Protein AF-A0A1Y3EL61-F1 (afdb_monomer_lite)

Secondary structure (DSSP, 8-state):
-HHHHHHHHHHHHHHHHHHHHTT--HHHHHHHHHHHHHHHHHHHHHHHHHHHH-S-HHHHHHHHHHHHHHHHHHHHHHHHHHHHHHTTT-HHHHHHHHHHHHHHHHHHHHHHHHHHHHHHT-

pLDDT: mean 94.16, std 6.56, range [54.56, 98.31]

Sequence (122 aa):
QIDSHIHCLSSAIDDFLAAVENNQPPRSFIGLGKLVILAAHKLVYIGDNIAQCVHSRSVQLIVTEHADRLCDVLRACVASTKLAAQNYPAIPSIQAMISSVVAVSQSAQQLRLFVNSALASR

Foldseek 3Di:
DLVVLLVQLVVLLVLLVVCVVVVHALVRSVVSLVSNLVSLLVLLVVLQVLLVVAPDVVLSVQSNVLSVQLVVLNVQLVVLSVQVNVPPPPPVSSVSNNVSSVSNSVSSVSSVVSSVVRVVVD

Organism: NCBI:txid6335

Structure (mmCIF, N/CA/C/O backbone):
data_AF-A0A1Y3EL61-F1
#
_entry.id   AF-A0A1Y3EL61-F1
#
loop_
_atom_site.group_PDB
_atom_site.id
_atom_site.type_symbol
_atom_site.label_atom_id
_atom_site.label_alt_id
_atom_site.label_comp_id
_atom_site.label_asym_id
_atom_site.label_entity_id
_atom_site.label_seq_id
_atom_site.pdbx_PDB_ins_code
_atom_site.Cartn_x
_atom_site.Cartn_y
_atom_site.Cartn_z
_atom_site.occupancy
_atom_site.B_iso_or_equiv
_atom_site.auth_seq_id
_atom_site.auth_comp_id
_atom_site.auth_asym_id
_atom_site.auth_atom_id
_atom_site.pdbx_PDB_model_num
ATOM 1 N N . GLN A 1 1 ? 0.629 0.194 20.302 1.00 73.00 1 GLN A N 1
ATOM 2 C CA . GLN A 1 1 ? 0.842 -0.926 19.351 1.00 73.00 1 GLN A CA 1
ATOM 3 C C . GLN A 1 1 ? 0.586 -0.497 17.910 1.00 73.00 1 GLN A C 1
ATOM 5 O O . GLN A 1 1 ? 1.441 -0.747 17.074 1.00 73.00 1 GLN A O 1
ATOM 10 N N . ILE A 1 2 ? -0.528 0.174 17.590 1.00 88.38 2 ILE A N 1
ATOM 11 C CA . ILE A 1 2 ? -0.782 0.623 16.210 1.00 88.38 2 ILE A CA 1
ATOM 12 C C . ILE A 1 2 ? 0.274 1.618 15.693 1.00 88.38 2 ILE A C 1
ATOM 14 O O . ILE A 1 2 ? 0.715 1.491 14.557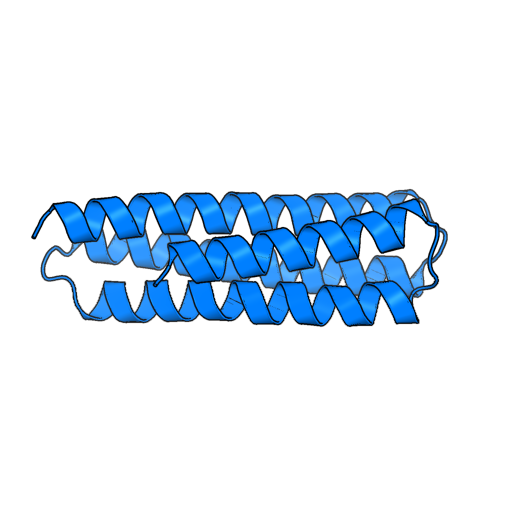 1.00 88.38 2 ILE A O 1
ATOM 18 N N . ASP A 1 3 ? 0.774 2.529 16.538 1.00 91.69 3 ASP A N 1
ATOM 19 C CA . ASP A 1 3 ? 1.778 3.528 16.135 1.00 91.69 3 ASP A CA 1
ATOM 20 C C . ASP A 1 3 ? 3.114 2.906 15.706 1.00 91.69 3 ASP A C 1
ATOM 22 O O . ASP A 1 3 ? 3.699 3.323 14.709 1.00 91.69 3 ASP A O 1
ATOM 26 N N . SER A 1 4 ? 3.580 1.864 16.403 1.00 94.00 4 SER A N 1
ATOM 27 C CA . SER A 1 4 ? 4.801 1.150 16.010 1.00 94.00 4 SER A CA 1
ATOM 28 C C . SER A 1 4 ? 4.621 0.413 14.683 1.00 94.00 4 SER A C 1
ATOM 30 O O . SER A 1 4 ? 5.536 0.388 13.868 1.00 94.00 4 SER A O 1
ATOM 32 N N . HIS A 1 5 ? 3.435 -0.148 14.424 1.00 94.88 5 HIS A N 1
ATOM 33 C CA . HIS A 1 5 ? 3.143 -0.795 13.142 1.00 94.88 5 HIS A CA 1
ATOM 34 C C . HIS A 1 5 ? 3.023 0.206 11.993 1.00 94.88 5 HIS A C 1
ATOM 36 O O . HIS A 1 5 ? 3.457 -0.095 10.884 1.00 94.88 5 HIS A O 1
ATOM 42 N N . ILE A 1 6 ? 2.509 1.405 12.268 1.00 96.56 6 ILE A N 1
ATOM 43 C CA . ILE A 1 6 ? 2.512 2.520 11.321 1.00 96.56 6 ILE A CA 1
ATOM 44 C C . ILE A 1 6 ? 3.945 2.924 10.973 1.00 96.56 6 ILE A C 1
ATOM 46 O O . ILE A 1 6 ? 4.258 3.047 9.795 1.00 96.56 6 ILE A O 1
ATOM 50 N N . HIS A 1 7 ? 4.832 3.046 11.963 1.00 96.38 7 HIS A N 1
ATOM 51 C CA . HIS A 1 7 ? 6.245 3.329 11.708 1.00 96.38 7 HIS A CA 1
ATOM 52 C C . HIS A 1 7 ? 6.910 2.232 10.858 1.00 96.38 7 HIS A C 1
ATOM 54 O O . HIS A 1 7 ? 7.636 2.533 9.914 1.00 96.38 7 HIS A O 1
ATOM 60 N N . CYS A 1 8 ? 6.645 0.952 11.152 1.00 96.50 8 CYS A N 1
ATOM 61 C CA . CYS A 1 8 ? 7.141 -0.155 10.329 1.00 96.50 8 CYS A CA 1
ATOM 62 C C . CYS A 1 8 ? 6.636 -0.080 8.881 1.00 96.50 8 CYS A C 1
ATOM 64 O O . CYS A 1 8 ? 7.401 -0.352 7.960 1.00 96.50 8 CYS A O 1
ATOM 66 N N . LEU A 1 9 ? 5.364 0.279 8.677 1.00 97.94 9 LEU A N 1
ATOM 67 C CA . LEU A 1 9 ? 4.804 0.459 7.340 1.00 97.94 9 LEU A CA 1
ATOM 68 C C . LEU A 1 9 ? 5.477 1.625 6.609 1.00 97.94 9 LEU A C 1
ATOM 70 O O . LEU A 1 9 ? 5.888 1.440 5.469 1.00 97.94 9 LEU A O 1
ATOM 74 N N . SER A 1 10 ? 5.618 2.785 7.256 1.00 97.62 10 SER A N 1
ATOM 75 C CA . SER A 1 10 ? 6.301 3.949 6.677 1.00 97.62 10 SER A CA 1
ATOM 76 C C . SER A 1 10 ? 7.717 3.596 6.228 1.00 97.62 10 SER A C 1
ATOM 78 O O . SER A 1 10 ? 8.041 3.801 5.068 1.00 97.62 10 SER A O 1
ATOM 80 N N . SER A 1 11 ? 8.501 2.943 7.090 1.00 97.94 11 SER A N 1
ATOM 81 C CA . SER A 1 11 ? 9.862 2.511 6.747 1.00 97.94 11 SER A CA 1
ATOM 82 C C . SER A 1 11 ? 9.894 1.572 5.535 1.00 97.94 11 SER A C 1
ATOM 84 O O . SER A 1 11 ? 10.724 1.745 4.651 1.00 97.94 11 SER A O 1
ATOM 86 N N . ALA A 1 12 ? 8.979 0.599 5.456 1.00 97.88 12 ALA A N 1
ATOM 87 C CA . ALA A 1 12 ? 8.917 -0.312 4.311 1.00 97.88 12 ALA A CA 1
ATOM 88 C C . ALA A 1 12 ? 8.520 0.404 3.007 1.00 97.88 12 ALA A C 1
ATOM 90 O O . ALA A 1 12 ? 8.950 0.004 1.924 1.00 97.88 12 ALA A O 1
ATOM 91 N N . ILE A 1 13 ? 7.682 1.441 3.103 1.00 98.19 13 ILE A N 1
ATOM 92 C CA . ILE A 1 13 ? 7.293 2.280 1.967 1.00 98.19 13 ILE A CA 1
ATOM 93 C C . ILE A 1 13 ? 8.471 3.137 1.509 1.00 98.19 13 ILE A C 1
ATOM 95 O O . ILE A 1 13 ? 8.715 3.203 0.308 1.00 98.19 13 ILE A O 1
ATOM 99 N N . ASP A 1 14 ? 9.213 3.738 2.434 1.00 98.19 14 ASP A N 1
ATOM 100 C CA . ASP A 1 14 ? 10.382 4.558 2.115 1.00 98.19 14 ASP A CA 1
ATOM 101 C C . ASP A 1 14 ? 11.449 3.724 1.388 1.00 98.19 14 ASP A C 1
ATOM 103 O O . ASP A 1 14 ? 11.916 4.118 0.319 1.00 98.19 14 ASP A O 1
ATOM 107 N N . ASP A 1 15 ? 11.744 2.517 1.885 1.00 98.12 15 ASP A N 1
ATOM 108 C CA . ASP A 1 15 ? 12.660 1.579 1.223 1.00 98.12 15 ASP A CA 1
ATOM 109 C C . ASP A 1 15 ? 12.172 1.213 -0.189 1.00 98.12 15 ASP A C 1
ATOM 111 O O . ASP A 1 15 ? 12.947 1.181 -1.151 1.00 98.12 15 ASP A O 1
ATOM 115 N N . PHE A 1 16 ? 10.871 0.939 -0.331 1.00 98.19 16 PHE A N 1
ATOM 116 C CA . PHE A 1 16 ? 10.256 0.623 -1.617 1.00 98.19 16 PHE A CA 1
ATOM 117 C C . PHE A 1 16 ? 10.384 1.782 -2.613 1.00 98.19 16 PHE A C 1
ATOM 119 O O . PHE A 1 16 ? 10.790 1.559 -3.755 1.00 98.19 16 PHE A O 1
ATOM 126 N N . LEU A 1 17 ? 10.047 3.004 -2.195 1.00 97.38 17 LEU A N 1
ATOM 127 C CA . LEU A 1 17 ? 10.117 4.191 -3.044 1.00 97.38 17 LEU A CA 1
ATOM 128 C C . LEU A 1 17 ? 11.562 4.479 -3.445 1.00 97.38 17 LEU A C 1
ATOM 130 O O . LEU A 1 17 ? 11.818 4.671 -4.630 1.00 97.38 17 LEU A O 1
ATOM 134 N N . ALA A 1 18 ? 12.508 4.371 -2.510 1.00 97.81 18 ALA A N 1
ATOM 135 C CA . ALA A 1 18 ? 13.928 4.513 -2.800 1.00 97.81 18 ALA A CA 1
ATOM 136 C C . ALA A 1 18 ? 14.401 3.496 -3.852 1.00 97.81 18 ALA A C 1
ATOM 138 O O . ALA A 1 18 ? 15.160 3.842 -4.758 1.00 97.81 18 ALA A O 1
ATOM 139 N N . ALA A 1 19 ? 13.946 2.240 -3.796 1.00 96.88 19 ALA A N 1
ATOM 140 C CA . ALA A 1 19 ? 14.281 1.261 -4.830 1.00 96.88 19 ALA A CA 1
ATOM 141 C C . ALA A 1 19 ? 13.714 1.649 -6.206 1.00 96.88 19 ALA A C 1
ATOM 143 O O . ALA A 1 19 ? 14.396 1.491 -7.219 1.00 96.88 19 ALA A O 1
ATOM 144 N N . VAL A 1 20 ? 12.489 2.172 -6.259 1.00 96.06 20 VAL A N 1
ATOM 145 C CA . VAL A 1 20 ? 11.875 2.622 -7.515 1.00 96.06 20 VAL A CA 1
ATOM 146 C C . VAL A 1 20 ? 12.588 3.859 -8.075 1.00 96.06 20 VAL A C 1
ATOM 148 O O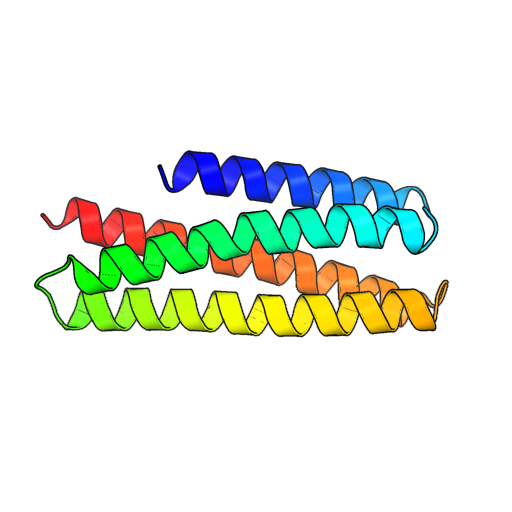 . VAL A 1 20 ? 12.893 3.880 -9.264 1.00 96.06 20 VAL A O 1
ATOM 151 N N . GLU A 1 21 ? 12.920 4.841 -7.234 1.00 95.88 21 GLU A N 1
ATOM 152 C CA . GLU A 1 21 ? 13.670 6.052 -7.605 1.00 95.88 21 GLU A CA 1
ATOM 153 C C . GLU A 1 21 ? 15.077 5.736 -8.127 1.00 95.88 21 GLU A C 1
ATOM 155 O O . GLU A 1 21 ? 15.560 6.371 -9.062 1.00 95.88 21 GLU A O 1
ATOM 160 N N . ASN A 1 22 ? 15.718 4.703 -7.575 1.00 96.50 22 ASN A N 1
ATOM 161 C CA . ASN A 1 22 ? 17.014 4.204 -8.038 1.00 96.50 22 ASN A CA 1
ATOM 162 C C . ASN A 1 22 ? 16.906 3.256 -9.249 1.00 96.50 22 ASN A C 1
ATOM 164 O O . ASN A 1 22 ? 17.847 2.506 -9.523 1.00 96.50 22 ASN A O 1
ATOM 168 N N . ASN A 1 23 ? 15.768 3.250 -9.956 1.00 94.94 23 ASN A N 1
ATOM 169 C CA . ASN A 1 23 ? 15.492 2.427 -11.138 1.00 94.94 23 ASN A CA 1
ATOM 170 C C . ASN A 1 23 ? 15.818 0.938 -10.932 1.00 94.94 23 ASN A C 1
ATOM 172 O O . ASN A 1 23 ? 16.324 0.257 -11.833 1.00 94.94 23 ASN A O 1
ATOM 176 N N . GLN A 1 24 ? 15.567 0.423 -9.724 1.00 96.94 24 GLN A N 1
ATOM 177 C CA . GLN A 1 24 ? 15.820 -0.978 -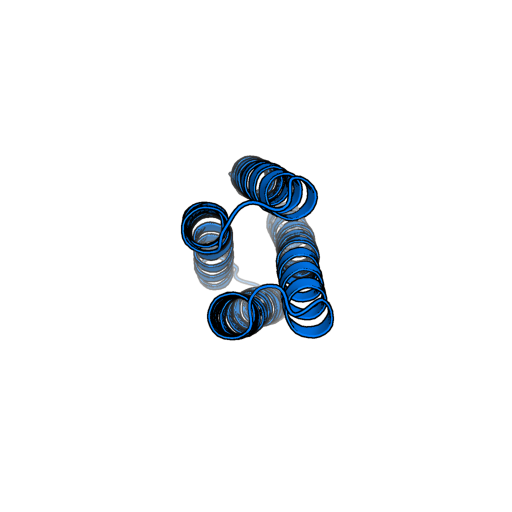9.423 1.00 96.94 24 GLN A CA 1
ATOM 178 C C . GLN A 1 24 ? 14.885 -1.882 -10.244 1.00 96.94 24 GLN A C 1
ATOM 180 O O . GLN A 1 24 ? 13.717 -1.549 -10.462 1.00 96.94 24 GLN A O 1
ATOM 185 N N . PRO A 1 25 ? 15.359 -3.063 -10.682 1.00 95.50 25 PRO A N 1
ATOM 186 C CA . PRO A 1 25 ? 14.561 -3.964 -11.503 1.00 95.50 25 PRO A CA 1
ATOM 187 C C . PRO A 1 25 ? 13.371 -4.550 -10.720 1.00 95.50 25 PRO A C 1
ATOM 189 O O . PRO A 1 25 ? 13.422 -4.620 -9.486 1.00 95.50 25 PRO A O 1
ATOM 192 N N . PRO A 1 26 ? 12.351 -5.104 -11.413 1.00 96.50 26 PRO A N 1
ATOM 193 C CA . PRO A 1 26 ? 11.144 -5.648 -10.789 1.00 96.50 26 PRO A CA 1
ATOM 194 C C . PRO A 1 26 ? 11.365 -6.577 -9.608 1.00 96.50 26 PRO A C 1
ATOM 196 O O . PRO A 1 26 ? 10.679 -6.472 -8.598 1.00 96.50 26 PRO A O 1
ATOM 199 N N . ARG A 1 27 ? 12.370 -7.450 -9.681 1.00 96.19 27 ARG A N 1
ATOM 200 C CA . ARG A 1 27 ? 12.695 -8.367 -8.583 1.00 96.19 27 ARG A CA 1
ATOM 201 C C . ARG A 1 27 ? 12.946 -7.641 -7.253 1.00 96.19 27 ARG A C 1
ATOM 203 O O . ARG A 1 27 ? 12.555 -8.165 -6.213 1.00 96.19 27 ARG A O 1
ATOM 210 N N . SER A 1 28 ? 13.582 -6.470 -7.295 1.00 95.56 28 SER A N 1
ATOM 211 C CA . SER A 1 28 ? 13.939 -5.686 -6.111 1.00 95.56 28 SER A CA 1
ATOM 212 C C . SER A 1 28 ? 12.702 -5.034 -5.490 1.00 95.56 28 SER A C 1
ATOM 214 O O . SER A 1 28 ? 12.329 -5.365 -4.362 1.00 95.56 28 SER A O 1
ATOM 216 N N . PHE A 1 29 ? 11.978 -4.209 -6.258 1.00 94.25 29 PHE A N 1
ATOM 217 C CA . PHE A 1 29 ? 10.796 -3.522 -5.732 1.00 94.25 29 PHE A CA 1
ATOM 218 C C . PHE A 1 29 ? 9.634 -4.480 -5.420 1.00 94.25 29 PHE A C 1
ATOM 220 O O . PHE A 1 29 ? 8.855 -4.201 -4.518 1.00 94.25 29 PHE A O 1
ATOM 227 N N . ILE A 1 30 ? 9.521 -5.648 -6.073 1.00 97.06 30 ILE A N 1
ATOM 228 C CA . ILE A 1 30 ? 8.548 -6.689 -5.681 1.00 97.06 30 ILE A CA 1
ATOM 229 C C . ILE A 1 30 ? 8.866 -7.234 -4.284 1.00 97.06 30 ILE A C 1
ATOM 231 O O . ILE A 1 30 ? 7.950 -7.507 -3.509 1.00 97.06 30 ILE A O 1
ATOM 235 N N . GLY A 1 31 ? 10.150 -7.426 -3.963 1.00 96.62 31 GLY A N 1
ATOM 236 C CA . GLY A 1 31 ? 10.579 -7.882 -2.642 1.00 96.62 31 GLY A CA 1
ATOM 237 C C . GLY A 1 31 ? 10.144 -6.910 -1.549 1.00 96.62 31 GLY A C 1
ATOM 238 O O . GLY A 1 31 ? 9.482 -7.316 -0.596 1.00 96.62 31 GLY A O 1
ATOM 239 N N . LEU A 1 32 ? 10.432 -5.624 -1.745 1.00 96.62 32 LEU A N 1
ATOM 240 C CA . LEU A 1 32 ? 10.040 -4.554 -0.825 1.00 96.62 32 LEU A CA 1
ATOM 241 C C . LEU A 1 32 ? 8.519 -4.354 -0.787 1.00 96.62 32 LEU A C 1
ATOM 243 O O . LEU A 1 32 ? 7.939 -4.223 0.286 1.00 96.62 32 LEU A O 1
ATOM 247 N N . GLY A 1 33 ? 7.843 -4.457 -1.933 1.00 96.31 33 GLY A N 1
ATOM 248 C CA . GLY A 1 33 ? 6.386 -4.381 -2.020 1.00 96.31 33 GLY A CA 1
ATOM 249 C C . GLY A 1 33 ? 5.699 -5.443 -1.159 1.00 96.31 33 GLY A C 1
ATOM 250 O O . GLY A 1 33 ? 4.741 -5.141 -0.457 1.00 96.31 33 GLY A O 1
ATOM 251 N N . LYS A 1 34 ? 6.228 -6.673 -1.100 1.00 96.19 34 LYS A N 1
ATOM 252 C CA . LYS A 1 34 ? 5.710 -7.710 -0.187 1.00 96.19 34 LYS A CA 1
ATOM 253 C C . LYS A 1 34 ? 5.822 -7.310 1.286 1.00 96.19 34 LYS A C 1
ATOM 255 O O . LYS A 1 34 ? 4.931 -7.648 2.062 1.00 96.19 34 LYS A O 1
ATOM 260 N N . LEU A 1 35 ? 6.885 -6.600 1.671 1.00 96.88 35 LEU A N 1
ATOM 261 C CA . LEU A 1 35 ? 7.054 -6.098 3.037 1.00 96.88 35 LEU A CA 1
ATOM 262 C C . LEU A 1 35 ? 6.036 -4.999 3.356 1.00 96.88 35 LEU A C 1
ATOM 264 O O . LEU A 1 35 ? 5.440 -5.040 4.430 1.00 96.88 35 LEU A O 1
ATOM 268 N N . VAL A 1 36 ? 5.772 -4.089 2.412 1.00 97.69 36 VAL A N 1
ATOM 269 C CA . VAL A 1 36 ? 4.701 -3.082 2.527 1.00 97.69 36 VAL A CA 1
ATOM 270 C C . VAL A 1 36 ? 3.350 -3.762 2.752 1.00 97.69 36 VAL A C 1
ATOM 272 O O . VAL A 1 36 ? 2.649 -3.442 3.713 1.00 97.69 36 VAL A O 1
ATOM 275 N N . ILE A 1 37 ? 3.011 -4.756 1.921 1.00 97.19 37 ILE A N 1
ATOM 276 C CA . ILE A 1 37 ? 1.758 -5.511 2.045 1.00 97.19 37 ILE A CA 1
ATOM 277 C C . ILE A 1 37 ? 1.666 -6.206 3.411 1.00 97.19 37 ILE A C 1
ATOM 279 O O . ILE A 1 37 ? 0.646 -6.098 4.090 1.00 97.19 37 ILE A O 1
ATOM 283 N N . LEU A 1 38 ? 2.736 -6.872 3.853 1.00 96.62 38 LEU A N 1
ATOM 284 C CA . LEU A 1 38 ? 2.779 -7.547 5.151 1.00 96.62 38 LEU A CA 1
ATOM 285 C C . LEU A 1 38 ? 2.604 -6.569 6.323 1.00 96.62 38 LEU A C 1
ATOM 287 O O . LEU A 1 38 ? 1.856 -6.859 7.258 1.00 96.62 38 LEU A O 1
ATOM 291 N N . ALA A 1 39 ? 3.286 -5.423 6.291 1.00 97.19 39 ALA A N 1
ATOM 292 C CA . ALA A 1 39 ? 3.195 -4.411 7.338 1.00 97.19 39 ALA A CA 1
ATOM 293 C C . ALA A 1 39 ? 1.783 -3.812 7.422 1.00 97.19 39 ALA A C 1
ATOM 295 O O . ALA A 1 39 ? 1.232 -3.689 8.515 1.00 97.19 39 ALA A O 1
ATOM 296 N N . ALA A 1 40 ? 1.164 -3.514 6.279 1.00 96.88 40 ALA A N 1
ATOM 297 C CA . ALA A 1 40 ? -0.188 -2.973 6.225 1.00 96.88 40 ALA A CA 1
ATOM 298 C C . ALA A 1 40 ? -1.260 -3.996 6.635 1.00 96.88 40 ALA A C 1
ATOM 300 O O . ALA A 1 40 ? -2.194 -3.640 7.351 1.00 96.88 40 ALA A O 1
ATOM 301 N N . HIS A 1 41 ? -1.110 -5.277 6.283 1.00 94.81 41 HIS A N 1
ATOM 302 C CA . HIS A 1 41 ? -2.032 -6.326 6.741 1.00 94.81 41 HIS A CA 1
ATOM 303 C C . HIS A 1 41 ? -2.078 -6.456 8.267 1.00 94.81 41 HIS A C 1
ATOM 305 O O . HIS A 1 41 ? -3.135 -6.751 8.824 1.00 94.81 41 HIS A O 1
ATOM 311 N N . LYS A 1 42 ? -0.964 -6.198 8.969 1.00 94.81 42 LYS A N 1
ATOM 312 C CA . LYS A 1 42 ? -0.969 -6.162 10.441 1.00 94.81 42 LYS A CA 1
ATOM 313 C C . LYS A 1 42 ? -1.867 -5.050 10.983 1.00 94.81 42 LYS A C 1
ATOM 315 O O . LYS A 1 42 ? -2.489 -5.239 12.021 1.00 94.81 42 LYS A O 1
ATOM 320 N N . LEU A 1 43 ? -1.957 -3.914 10.291 1.00 95.69 43 LEU A N 1
ATOM 321 C CA . LEU A 1 43 ? -2.846 -2.818 10.680 1.00 95.69 43 LEU A CA 1
ATOM 322 C C . LEU A 1 43 ? -4.316 -3.179 10.463 1.00 95.69 43 LEU A C 1
ATOM 324 O O . LEU A 1 43 ? -5.114 -2.912 11.356 1.00 95.69 43 LEU A O 1
ATOM 328 N N . VAL A 1 44 ? -4.652 -3.838 9.345 1.00 95.56 44 VAL A N 1
ATOM 329 C CA . VAL A 1 44 ? -6.005 -4.382 9.102 1.00 95.56 44 VAL A CA 1
ATOM 330 C C . VAL A 1 44 ? -6.409 -5.301 10.255 1.00 95.56 44 VAL A C 1
ATOM 332 O O . VAL A 1 44 ? -7.413 -5.056 10.914 1.00 95.56 44 VAL A O 1
ATOM 335 N N . TYR A 1 45 ? -5.551 -6.268 10.596 1.00 94.31 45 TYR A N 1
ATOM 336 C CA . TYR A 1 45 ? -5.793 -7.194 11.703 1.00 94.31 45 TYR A CA 1
ATOM 337 C C . TYR A 1 45 ? -6.008 -6.482 13.049 1.00 94.31 45 TYR A C 1
ATOM 339 O O . TYR A 1 45 ? -6.862 -6.878 13.840 1.00 94.31 45 TYR A O 1
ATOM 347 N N . ILE A 1 46 ? -5.245 -5.422 13.337 1.00 92.56 46 ILE A N 1
ATOM 348 C CA . ILE A 1 46 ? -5.443 -4.618 14.552 1.00 92.56 46 ILE A CA 1
ATOM 349 C C . ILE A 1 46 ? -6.801 -3.909 14.521 1.00 92.56 46 ILE A C 1
ATOM 351 O O . ILE A 1 46 ? -7.497 -3.915 15.534 1.00 92.56 46 ILE A O 1
ATOM 355 N N . GLY A 1 47 ? -7.185 -3.332 13.378 1.00 92.25 47 GLY A N 1
ATOM 356 C CA . GLY A 1 47 ? -8.499 -2.720 13.176 1.00 92.25 47 GLY A CA 1
ATOM 357 C C . GLY A 1 47 ? -9.633 -3.702 13.466 1.00 92.25 47 GLY A C 1
ATOM 358 O O . GLY A 1 47 ? -10.486 -3.416 14.306 1.00 92.25 47 GLY A O 1
ATOM 359 N N . ASP A 1 48 ? -9.578 -4.894 12.874 1.00 92.88 48 ASP A N 1
ATOM 360 C CA . ASP A 1 48 ? -10.591 -5.941 13.053 1.00 92.88 48 ASP A CA 1
ATOM 361 C C . ASP A 1 48 ? -10.715 -6.388 14.516 1.00 92.88 48 ASP A C 1
ATOM 363 O O . ASP A 1 48 ? -11.819 -6.485 15.057 1.00 92.88 48 ASP A O 1
ATOM 367 N N . ASN A 1 49 ? -9.586 -6.597 15.204 1.00 92.19 49 ASN A N 1
ATOM 368 C CA . ASN A 1 49 ? -9.599 -6.949 16.628 1.00 92.19 49 ASN A CA 1
ATOM 369 C C . ASN A 1 49 ? -10.222 -5.844 17.485 1.00 92.19 49 ASN A C 1
ATOM 371 O O . ASN A 1 49 ? -10.970 -6.127 18.421 1.00 92.19 49 ASN A O 1
ATOM 375 N N . ILE A 1 50 ? -9.941 -4.577 17.178 1.00 88.50 50 ILE A N 1
ATOM 376 C CA . ILE A 1 50 ? -10.517 -3.452 17.919 1.00 88.50 50 ILE A CA 1
ATOM 377 C C . ILE A 1 50 ? -12.017 -3.356 17.655 1.00 88.50 50 ILE A C 1
ATOM 379 O O . ILE A 1 50 ? -12.773 -3.178 18.610 1.00 88.50 50 ILE A O 1
ATOM 383 N N . ALA A 1 51 ? -12.459 -3.544 16.410 1.00 89.50 51 ALA A N 1
ATOM 384 C CA . ALA A 1 51 ? -13.873 -3.576 16.053 1.00 89.50 51 ALA A CA 1
ATOM 385 C C . ALA A 1 51 ? -14.643 -4.665 16.825 1.00 89.50 51 ALA A C 1
ATOM 387 O O . ALA A 1 51 ? -15.793 -4.453 17.207 1.00 89.50 51 ALA A O 1
ATOM 388 N N . GLN A 1 52 ? -14.014 -5.804 17.124 1.00 89.88 52 GLN A N 1
ATOM 389 C CA . GLN A 1 52 ? -14.601 -6.855 17.968 1.00 89.88 52 GLN A CA 1
ATOM 390 C C . GLN A 1 52 ? -14.604 -6.516 19.471 1.00 89.88 52 GLN A C 1
ATOM 392 O O . GLN A 1 52 ? -15.410 -7.064 20.219 1.00 89.88 52 GLN A O 1
ATOM 397 N N . CYS A 1 53 ? -13.733 -5.609 19.923 1.00 88.31 53 CYS A N 1
ATOM 398 C CA . CYS A 1 53 ? -13.537 -5.272 21.339 1.00 88.31 53 CYS A CA 1
ATOM 399 C C . CYS A 1 53 ? -14.275 -4.005 21.813 1.00 88.31 53 CYS A C 1
ATOM 401 O O . CYS A 1 53 ? -14.165 -3.648 22.992 1.00 88.31 53 CYS A O 1
ATOM 403 N N . VAL A 1 54 ? -14.939 -3.262 20.923 1.00 87.62 54 VAL A N 1
ATOM 404 C CA . VAL A 1 54 ? -15.652 -2.017 21.259 1.00 87.62 54 VAL A CA 1
ATOM 405 C C . VAL A 1 54 ? -17.151 -2.262 21.454 1.00 87.62 54 VAL A C 1
ATOM 407 O O . VAL A 1 54 ? -17.778 -2.988 20.692 1.00 87.62 54 VAL A O 1
ATOM 410 N N . HIS A 1 55 ? -17.744 -1.616 22.463 1.00 85.50 55 HIS A N 1
ATOM 411 C CA . HIS A 1 55 ? -19.180 -1.736 22.765 1.00 85.50 55 HIS A CA 1
ATOM 412 C C . HIS A 1 55 ? -20.054 -0.806 21.912 1.00 85.50 55 HIS A C 1
ATOM 414 O O . HIS A 1 55 ? -21.233 -1.075 21.691 1.00 85.50 55 HIS A O 1
ATOM 420 N N . SER A 1 56 ? -19.488 0.307 21.434 1.00 89.69 56 SER A N 1
ATOM 421 C CA . SER A 1 56 ? -20.215 1.270 20.611 1.00 89.69 56 SER A CA 1
ATOM 422 C C . SER A 1 56 ? -20.327 0.774 19.170 1.00 89.69 56 SER A C 1
ATOM 424 O O . SER A 1 56 ? -19.325 0.647 18.464 1.00 89.69 56 SER A O 1
ATOM 426 N N . ARG A 1 57 ? -21.563 0.539 18.712 1.00 89.31 57 ARG A N 1
ATOM 427 C CA . ARG A 1 57 ? -21.837 0.060 17.349 1.00 89.31 57 ARG A CA 1
ATOM 428 C C . ARG A 1 57 ? -21.380 1.046 16.274 1.00 89.31 57 ARG A C 1
ATOM 430 O O . ARG A 1 57 ? -20.923 0.612 15.222 1.00 89.31 57 ARG A O 1
ATOM 437 N N . SER A 1 58 ? -21.475 2.352 16.526 1.00 89.56 58 SER A N 1
ATOM 438 C CA . SER A 1 58 ? -20.994 3.367 15.581 1.00 89.56 58 SER A CA 1
ATOM 439 C C . SER A 1 58 ? -19.475 3.302 15.421 1.00 89.56 58 SER A C 1
ATOM 441 O O . SER A 1 58 ? -18.980 3.284 14.299 1.00 89.5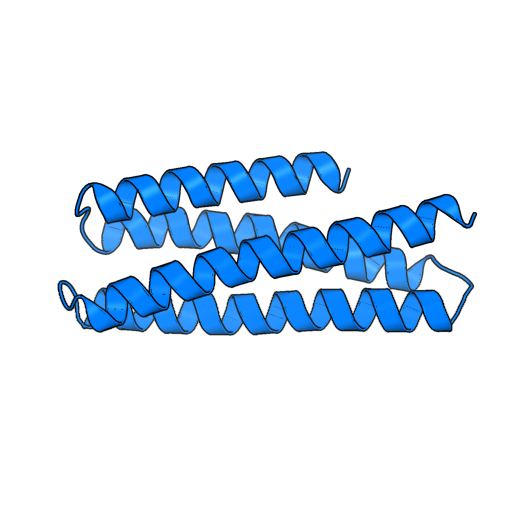6 58 SER A O 1
ATOM 443 N N . VAL A 1 59 ? -18.740 3.172 16.529 1.00 89.50 59 VAL A N 1
ATOM 444 C CA . VAL A 1 59 ? -17.277 3.017 16.515 1.00 89.50 59 VAL A CA 1
ATOM 445 C C . VAL A 1 59 ? -16.872 1.721 15.813 1.00 89.50 59 VAL A C 1
ATOM 447 O O . VAL A 1 59 ? -15.970 1.735 14.982 1.00 89.50 59 VAL A O 1
ATOM 450 N N . GLN A 1 60 ? -17.567 0.615 16.094 1.00 92.50 60 GLN A N 1
ATOM 451 C CA . GLN A 1 60 ? -17.330 -0.665 15.427 1.00 92.50 60 GLN A CA 1
ATOM 452 C C . GLN A 1 60 ? -17.462 -0.557 13.902 1.00 92.50 60 GLN A C 1
ATOM 454 O O . GLN A 1 60 ? -16.583 -1.031 13.184 1.00 92.50 60 GLN A O 1
ATOM 459 N N . LEU A 1 61 ? -18.538 0.067 13.410 1.00 92.31 61 LEU A N 1
ATOM 460 C CA . LEU A 1 61 ? -18.777 0.235 11.973 1.00 92.31 61 LEU A CA 1
ATOM 461 C C . LEU A 1 61 ? -17.681 1.075 11.313 1.00 92.31 61 LEU A C 1
ATOM 463 O O . LEU A 1 61 ? -17.146 0.659 10.292 1.00 92.31 61 LEU A O 1
ATOM 467 N N . ILE A 1 62 ? -17.300 2.196 11.931 1.00 92.38 62 ILE A N 1
ATOM 468 C CA . ILE A 1 62 ? -16.253 3.084 11.408 1.00 92.38 62 ILE A CA 1
ATOM 469 C C . ILE A 1 62 ? -14.909 2.349 11.322 1.00 92.38 62 ILE A C 1
ATOM 471 O O . ILE A 1 62 ? -14.249 2.377 10.287 1.00 92.38 62 ILE A O 1
ATOM 475 N N . VAL A 1 63 ? -14.494 1.654 12.387 1.00 92.81 63 VAL A N 1
ATOM 476 C CA . VAL A 1 63 ? -13.215 0.921 12.383 1.00 92.81 63 VAL A CA 1
ATOM 477 C C . VAL A 1 63 ? -13.220 -0.195 11.332 1.00 92.81 63 VAL A C 1
ATOM 479 O O . VAL A 1 63 ? -12.224 -0.354 10.629 1.00 92.81 63 VAL A O 1
ATOM 482 N N . THR A 1 64 ? -14.341 -0.912 11.185 1.00 94.19 64 THR A N 1
ATOM 483 C CA . THR A 1 64 ? -14.506 -1.961 10.162 1.00 94.19 64 THR A CA 1
ATOM 484 C C . THR A 1 64 ? -14.383 -1.376 8.754 1.00 94.19 64 THR A C 1
ATOM 486 O O . THR A 1 64 ? -13.587 -1.862 7.960 1.00 94.19 64 THR A O 1
ATOM 489 N N . GLU A 1 65 ? -15.082 -0.274 8.466 1.00 95.44 65 GLU A N 1
ATOM 490 C CA . GLU A 1 65 ? -15.026 0.397 7.161 1.00 95.44 65 GLU A CA 1
ATOM 491 C C . GLU A 1 65 ? -13.593 0.811 6.791 1.00 95.44 65 GLU A C 1
ATOM 493 O O . GLU A 1 65 ? -13.149 0.632 5.655 1.00 95.44 65 GLU A O 1
ATOM 498 N N . HIS A 1 66 ? -12.827 1.332 7.753 1.00 95.88 66 HIS A N 1
ATOM 499 C CA . HIS A 1 66 ? -11.438 1.721 7.509 1.00 95.88 66 HIS A CA 1
ATOM 500 C C . HIS A 1 66 ? -10.486 0.529 7.348 1.00 95.88 66 HIS A C 1
ATOM 502 O O . HIS A 1 66 ? -9.526 0.629 6.576 1.00 95.88 66 HIS A O 1
ATOM 508 N N . ALA A 1 67 ? -10.735 -0.585 8.041 1.00 95.56 67 ALA A N 1
ATOM 509 C CA . ALA A 1 67 ? -9.983 -1.824 7.863 1.00 95.56 67 ALA A CA 1
ATOM 510 C C . ALA A 1 67 ? -10.252 -2.444 6.478 1.00 95.56 67 ALA A C 1
ATOM 512 O O . ALA A 1 67 ? -9.300 -2.753 5.754 1.00 95.56 67 ALA A O 1
ATOM 513 N N . ASP A 1 68 ? -11.521 -2.508 6.063 1.00 96.56 68 ASP A N 1
ATOM 514 C CA . ASP A 1 68 ? -11.939 -2.974 4.736 1.00 96.56 68 ASP A CA 1
ATOM 515 C C . ASP A 1 68 ? -11.342 -2.101 3.629 1.00 96.56 68 ASP A C 1
ATOM 517 O O . ASP A 1 68 ? -10.722 -2.605 2.689 1.00 96.56 68 ASP A O 1
ATOM 521 N N . ARG A 1 69 ? -11.411 -0.774 3.783 1.00 97.31 69 ARG A N 1
ATOM 522 C CA . ARG A 1 69 ? -10.797 0.167 2.840 1.00 97.31 69 ARG A CA 1
ATOM 523 C C . ARG A 1 69 ? -9.291 -0.050 2.707 1.00 97.31 69 ARG A C 1
ATOM 525 O O . ARG A 1 69 ? -8.763 -0.007 1.596 1.00 97.31 69 ARG A O 1
ATOM 532 N N . LEU A 1 70 ? -8.580 -0.279 3.813 1.00 97.81 70 LEU A N 1
ATOM 533 C CA . LEU A 1 70 ? -7.150 -0.581 3.756 1.00 97.81 70 LEU A CA 1
ATOM 534 C C . LEU A 1 70 ? -6.897 -1.894 2.997 1.00 97.81 70 LEU A C 1
ATOM 536 O O . LEU A 1 70 ? -5.980 -1.952 2.178 1.00 97.81 70 LEU A O 1
ATOM 540 N N . CYS A 1 71 ? -7.733 -2.914 3.195 1.00 97.38 71 CYS A N 1
ATOM 541 C CA . CYS A 1 71 ? -7.667 -4.170 2.448 1.00 97.38 71 CYS A CA 1
ATOM 542 C C . CYS A 1 71 ? -7.882 -3.966 0.934 1.00 97.38 71 CYS A C 1
ATOM 544 O O . CYS A 1 71 ? -7.138 -4.509 0.114 1.00 97.38 71 CYS A O 1
ATOM 546 N N . ASP A 1 72 ? -8.844 -3.132 0.540 1.00 97.88 72 ASP A N 1
ATOM 547 C CA . ASP A 1 72 ? -9.115 -2.795 -0.865 1.00 97.88 72 ASP A CA 1
ATOM 548 C C . ASP A 1 72 ? -7.918 -2.121 -1.532 1.00 97.88 72 ASP A C 1
ATOM 550 O O . ASP A 1 72 ? -7.490 -2.505 -2.626 1.00 97.88 72 ASP A O 1
ATOM 554 N N . VAL A 1 73 ? -7.330 -1.145 -0.841 1.00 97.75 73 VAL A N 1
ATOM 555 C CA . VAL A 1 73 ? -6.159 -0.420 -1.331 1.00 97.75 73 VAL A CA 1
ATOM 556 C C . VAL A 1 73 ? -4.941 -1.345 -1.432 1.00 97.75 73 VAL A C 1
ATOM 558 O O . VAL A 1 73 ? -4.171 -1.234 -2.387 1.00 97.75 73 VAL A O 1
ATOM 561 N N . LEU A 1 74 ? -4.790 -2.319 -0.527 1.00 97.56 74 LEU A N 1
ATOM 562 C CA . LEU A 1 74 ? -3.746 -3.344 -0.633 1.00 97.56 74 LEU A CA 1
ATOM 563 C C . LEU A 1 74 ? -3.919 -4.224 -1.871 1.00 97.56 74 LEU A C 1
ATOM 565 O O . LEU A 1 74 ? -2.946 -4.477 -2.584 1.00 97.56 74 LEU A O 1
ATOM 569 N N . ARG A 1 75 ? -5.149 -4.649 -2.178 1.00 97.62 75 ARG A N 1
ATOM 570 C CA . ARG A 1 75 ? -5.442 -5.423 -3.394 1.00 97.62 75 ARG A CA 1
ATOM 571 C C . ARG A 1 75 ? -5.111 -4.630 -4.658 1.00 97.62 75 ARG A C 1
ATOM 573 O O . ARG A 1 7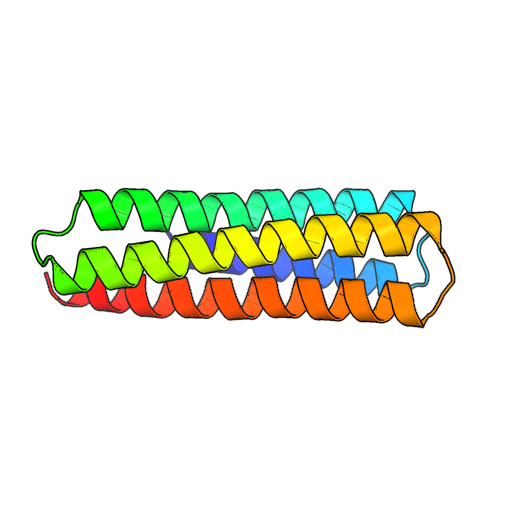5 ? -4.481 -5.171 -5.569 1.00 97.62 75 ARG A O 1
ATOM 580 N N . ALA A 1 76 ? -5.469 -3.347 -4.689 1.00 97.56 76 ALA A N 1
ATOM 581 C CA . ALA A 1 76 ? -5.107 -2.447 -5.781 1.00 97.56 76 ALA A CA 1
ATOM 582 C C . ALA A 1 76 ? -3.582 -2.280 -5.901 1.00 97.56 76 ALA A C 1
ATOM 584 O O . ALA A 1 76 ? -3.044 -2.345 -7.005 1.00 97.56 76 ALA A O 1
ATOM 585 N N . CYS A 1 77 ? -2.873 -2.148 -4.776 1.00 97.75 77 CYS A N 1
ATOM 586 C CA . CYS A 1 77 ? -1.415 -2.064 -4.751 1.00 97.75 77 CYS A CA 1
ATOM 587 C C . CYS A 1 77 ? -0.757 -3.312 -5.348 1.00 97.75 77 CYS A C 1
ATOM 589 O O . CYS A 1 77 ? 0.108 -3.192 -6.213 1.00 97.75 77 CYS A O 1
ATOM 591 N N . VAL A 1 78 ? -1.202 -4.514 -4.965 1.00 97.88 78 VAL A N 1
ATOM 592 C CA . VAL A 1 78 ? -0.696 -5.775 -5.536 1.00 97.88 78 VAL A CA 1
ATOM 593 C C . VAL A 1 78 ? -0.918 -5.829 -7.050 1.00 97.88 78 VAL A C 1
ATOM 595 O O . VAL A 1 78 ? -0.013 -6.222 -7.793 1.00 97.88 78 VAL A O 1
ATOM 598 N N . ALA A 1 79 ? -2.099 -5.419 -7.522 1.00 97.88 79 ALA A N 1
ATOM 599 C CA . ALA A 1 79 ? -2.413 -5.384 -8.947 1.00 97.88 79 ALA A CA 1
ATOM 600 C C . ALA A 1 79 ? -1.508 -4.400 -9.710 1.00 97.88 79 ALA A C 1
ATOM 602 O O . ALA A 1 79 ? -0.915 -4.776 -10.724 1.00 97.88 79 ALA A O 1
ATOM 603 N N . SER A 1 80 ? -1.330 -3.182 -9.194 1.00 97.88 80 SER A N 1
ATOM 604 C CA . SER A 1 80 ? -0.451 -2.174 -9.793 1.00 97.88 80 SER A CA 1
ATOM 605 C C . SER A 1 80 ? 1.017 -2.603 -9.785 1.00 97.88 80 SER A C 1
ATOM 607 O O . SER A 1 80 ? 1.698 -2.435 -10.793 1.00 97.88 80 SER A O 1
ATOM 609 N N . THR A 1 81 ? 1.508 -3.230 -8.710 1.00 97.31 81 THR A N 1
ATOM 610 C CA . THR A 1 81 ? 2.874 -3.777 -8.658 1.00 97.31 81 THR A CA 1
ATOM 611 C C . THR A 1 81 ? 3.081 -4.883 -9.688 1.00 97.31 81 THR A C 1
ATOM 613 O O . THR A 1 81 ? 4.117 -4.921 -10.354 1.00 97.31 81 THR A O 1
ATOM 616 N N . LYS A 1 82 ? 2.092 -5.768 -9.867 1.00 97.38 82 LYS A N 1
ATOM 617 C CA . LYS A 1 82 ? 2.141 -6.806 -10.903 1.00 97.38 82 LYS A CA 1
ATOM 618 C C . LYS A 1 82 ? 2.222 -6.188 -12.301 1.00 97.38 82 LYS A C 1
ATOM 620 O O . LYS A 1 82 ? 3.069 -6.605 -13.086 1.00 97.38 82 LYS A O 1
ATOM 625 N N . LEU A 1 83 ? 1.386 -5.192 -12.594 1.00 98.06 83 LEU A N 1
ATOM 626 C CA . LEU A 1 83 ? 1.397 -4.497 -13.885 1.00 98.06 83 LEU A CA 1
ATOM 627 C C . LEU A 1 83 ? 2.719 -3.755 -14.125 1.00 98.06 83 LEU A C 1
ATOM 629 O O . LEU A 1 83 ? 3.291 -3.865 -15.206 1.00 98.06 83 LEU A O 1
ATOM 633 N N . ALA A 1 84 ? 3.249 -3.060 -13.115 1.00 97.94 84 ALA A N 1
ATOM 634 C CA . ALA A 1 84 ? 4.545 -2.388 -13.195 1.00 97.94 84 ALA A CA 1
ATOM 635 C C . ALA A 1 84 ? 5.691 -3.362 -13.481 1.00 97.94 84 ALA A C 1
ATOM 637 O O . ALA A 1 84 ? 6.566 -3.056 -14.284 1.00 97.94 84 ALA A O 1
ATOM 638 N N . ALA A 1 85 ? 5.667 -4.549 -12.873 1.00 97.38 85 ALA A N 1
ATOM 639 C CA . ALA A 1 85 ? 6.652 -5.588 -13.138 1.00 97.38 85 ALA A CA 1
ATOM 640 C C . ALA A 1 85 ? 6.550 -6.164 -14.558 1.00 97.38 85 ALA A C 1
ATOM 642 O O . ALA A 1 85 ? 7.577 -6.396 -15.191 1.00 97.38 85 ALA A O 1
ATOM 643 N N . GLN A 1 86 ? 5.330 -6.391 -15.057 1.00 97.88 86 GLN A N 1
ATOM 644 C CA . GLN A 1 86 ? 5.084 -6.925 -16.403 1.00 97.88 86 GLN A CA 1
ATOM 645 C C . GLN A 1 86 ? 5.479 -5.940 -17.504 1.00 97.88 86 GLN A C 1
ATOM 647 O O . GLN A 1 86 ? 6.009 -6.351 -18.531 1.00 97.88 86 GLN A O 1
ATOM 652 N N . ASN A 1 87 ? 5.234 -4.651 -17.275 1.00 97.56 87 ASN A N 1
ATOM 653 C CA . ASN A 1 87 ? 5.443 -3.603 -18.268 1.00 97.56 87 ASN A CA 1
ATOM 654 C C . ASN A 1 87 ? 6.764 -2.850 -18.078 1.00 97.56 87 ASN A C 1
ATOM 656 O O . ASN A 1 87 ? 6.978 -1.840 -18.742 1.00 97.56 87 ASN A O 1
ATOM 660 N N . TYR A 1 88 ? 7.632 -3.271 -17.155 1.00 96.00 88 TYR A N 1
ATOM 661 C CA . TYR A 1 88 ? 8.859 -2.543 -16.833 1.00 96.00 88 TYR A CA 1
ATOM 662 C C . TYR A 1 88 ? 9.732 -2.324 -18.088 1.00 96.00 88 TYR A C 1
ATOM 664 O O . TYR A 1 88 ? 9.977 -3.294 -18.809 1.00 96.00 88 TYR A O 1
ATOM 672 N N . PRO A 1 89 ? 10.240 -1.100 -18.355 1.00 95.31 89 PRO A N 1
ATOM 673 C CA . PRO A 1 89 ? 10.234 0.104 -17.510 1.00 95.31 89 PRO A CA 1
ATOM 674 C C . PRO A 1 89 ? 9.153 1.146 -17.885 1.00 95.31 89 PRO A C 1
ATOM 676 O O . PRO A 1 89 ? 9.417 2.348 -17.888 1.00 95.31 89 PRO A O 1
ATOM 679 N N . ALA A 1 90 ? 7.931 0.734 -18.237 1.00 97.12 90 ALA A N 1
ATOM 680 C CA . ALA A 1 90 ? 6.863 1.663 -18.613 1.00 97.12 90 ALA A CA 1
ATOM 681 C C . ALA A 1 90 ? 6.489 2.612 -17.460 1.00 97.12 90 ALA A C 1
ATOM 683 O O . ALA A 1 90 ? 5.815 2.223 -16.500 1.00 97.12 90 ALA A O 1
ATOM 684 N N . ILE A 1 91 ? 6.862 3.887 -17.613 1.00 95.94 91 ILE A N 1
ATOM 685 C CA . ILE A 1 91 ? 6.630 4.960 -16.634 1.00 95.94 91 ILE A CA 1
ATOM 686 C C . ILE A 1 91 ? 5.173 5.032 -16.148 1.00 95.94 91 ILE A C 1
ATOM 688 O O . ILE A 1 91 ? 4.980 5.104 -14.935 1.00 95.94 91 ILE A O 1
ATOM 692 N N . PRO A 1 92 ? 4.131 4.923 -17.002 1.00 97.81 92 PRO A N 1
ATOM 693 C CA . PRO A 1 92 ? 2.750 4.964 -16.517 1.00 97.81 92 PRO A CA 1
ATOM 694 C C . PRO A 1 92 ? 2.414 3.837 -15.528 1.00 97.81 92 PRO A C 1
ATOM 696 O O . PRO A 1 92 ? 1.693 4.060 -14.558 1.00 97.81 92 PRO A O 1
ATOM 699 N N . SER A 1 93 ? 2.959 2.632 -15.738 1.00 97.62 93 SER A N 1
ATOM 700 C CA . SER A 1 93 ? 2.718 1.494 -14.838 1.00 97.62 93 SER A CA 1
ATOM 701 C C . SER A 1 93 ? 3.472 1.657 -13.514 1.00 97.62 93 SER A C 1
ATOM 703 O O . SER A 1 93 ? 2.927 1.358 -12.454 1.00 97.62 93 SER A O 1
ATOM 705 N N . ILE A 1 94 ? 4.699 2.187 -13.562 1.00 97.50 94 ILE A N 1
ATOM 706 C CA . ILE A 1 94 ? 5.491 2.504 -12.364 1.00 97.50 94 ILE A CA 1
ATOM 707 C C . ILE A 1 94 ? 4.806 3.606 -11.543 1.00 97.50 94 ILE A C 1
ATOM 709 O O . ILE A 1 94 ? 4.658 3.462 -10.332 1.00 97.50 94 ILE A O 1
ATOM 713 N N . GLN A 1 95 ? 4.306 4.663 -12.189 1.00 97.75 95 GLN A N 1
ATOM 714 C CA . GLN A 1 95 ? 3.603 5.750 -11.507 1.00 97.75 95 GLN A CA 1
ATOM 715 C C . GLN A 1 95 ? 2.313 5.263 -10.834 1.00 97.75 95 GLN A C 1
ATOM 717 O O . GLN A 1 95 ? 2.050 5.623 -9.689 1.00 97.75 95 GLN A O 1
ATOM 722 N N . ALA A 1 96 ? 1.539 4.397 -11.500 1.00 98.19 96 ALA A N 1
ATOM 723 C CA . ALA A 1 96 ? 0.345 3.789 -10.912 1.00 98.19 96 ALA A CA 1
ATOM 724 C C . ALA A 1 96 ? 0.677 2.938 -9.671 1.00 98.19 96 ALA A C 1
ATOM 726 O O . ALA A 1 96 ? -0.047 2.974 -8.673 1.00 98.19 96 ALA A O 1
ATOM 727 N N . MET A 1 97 ? 1.796 2.208 -9.705 1.00 98.25 97 MET A N 1
ATOM 728 C CA . MET A 1 97 ? 2.307 1.462 -8.556 1.00 98.25 97 MET A CA 1
ATOM 729 C C . MET A 1 97 ? 2.698 2.394 -7.400 1.00 98.25 97 MET A C 1
ATOM 731 O O . MET A 1 97 ? 2.240 2.173 -6.280 1.00 98.25 97 MET A O 1
ATOM 735 N N . ILE A 1 98 ? 3.453 3.466 -7.659 1.00 97.88 98 ILE A N 1
ATOM 736 C CA . ILE A 1 98 ? 3.814 4.468 -6.639 1.00 97.88 98 ILE A CA 1
ATOM 737 C C . ILE A 1 98 ? 2.552 5.072 -6.011 1.00 97.88 98 ILE A C 1
ATOM 739 O O . ILE A 1 98 ? 2.405 5.071 -4.789 1.00 97.88 98 ILE A O 1
ATOM 743 N N . SER A 1 99 ? 1.599 5.522 -6.831 1.00 98.12 99 SER A N 1
ATOM 744 C CA . SER A 1 99 ? 0.338 6.095 -6.350 1.00 98.12 99 SER A CA 1
ATOM 745 C C . SER A 1 99 ? -0.450 5.117 -5.476 1.00 98.12 99 SER A C 1
ATOM 747 O O . SER A 1 99 ? -1.024 5.525 -4.467 1.00 98.12 99 SER A O 1
ATOM 749 N N . SER A 1 100 ? -0.445 3.823 -5.810 1.00 98.12 100 SER A N 1
ATOM 750 C CA . SER A 1 100 ? -1.114 2.807 -4.994 1.00 98.12 100 SER A CA 1
ATOM 751 C C . SER A 1 100 ? -0.447 2.593 -3.628 1.00 98.12 100 SER A C 1
ATOM 753 O O . SER A 1 100 ? -1.150 2.453 -2.630 1.00 98.12 100 SER A O 1
ATOM 755 N N . VAL A 1 101 ? 0.886 2.659 -3.543 1.00 97.50 101 VAL A N 1
ATOM 756 C CA . VAL A 1 101 ? 1.620 2.562 -2.268 1.00 97.50 101 VAL A CA 1
ATOM 757 C C . VAL A 1 101 ? 1.372 3.794 -1.391 1.00 97.50 101 VAL A C 1
ATOM 759 O O . VAL A 1 101 ? 1.162 3.669 -0.183 1.00 97.50 101 VAL A O 1
ATOM 762 N N . VAL A 1 102 ? 1.304 4.986 -1.988 1.00 97.12 102 VAL A N 1
ATOM 763 C CA . VAL A 1 102 ? 0.922 6.211 -1.266 1.00 97.12 102 VAL A CA 1
ATOM 764 C C . VAL A 1 102 ? -0.501 6.096 -0.710 1.00 97.12 102 VAL A C 1
ATOM 766 O O . VAL A 1 102 ? -0.740 6.456 0.445 1.00 97.12 102 VAL A O 1
ATOM 769 N N . ALA A 1 103 ? -1.436 5.532 -1.479 1.00 98.06 103 ALA A N 1
ATOM 770 C CA . ALA A 1 103 ? -2.795 5.287 -1.008 1.00 98.06 103 ALA A CA 1
ATOM 771 C C . ALA A 1 103 ? -2.833 4.308 0.183 1.00 98.06 103 ALA A C 1
ATOM 773 O O . ALA A 1 103 ? -3.615 4.525 1.112 1.00 98.06 103 ALA A O 1
ATOM 774 N N . VAL A 1 104 ? -1.977 3.271 0.202 1.00 98.31 104 VAL A N 1
ATOM 775 C CA . VAL A 1 104 ? -1.837 2.362 1.360 1.00 98.31 104 VAL A CA 1
ATOM 776 C C . VAL A 1 104 ? -1.446 3.160 2.603 1.00 98.31 104 VAL A C 1
ATOM 778 O O . VAL A 1 104 ? -2.100 3.031 3.638 1.00 98.31 104 VAL A O 1
ATOM 781 N N . SER A 1 105 ? -0.428 4.021 2.496 1.00 97.50 105 SER A N 1
ATOM 782 C CA . SER A 1 105 ? 0.022 4.873 3.605 1.00 97.50 105 SER A CA 1
ATOM 783 C C . SER A 1 105 ? -1.106 5.765 4.127 1.00 97.50 105 SER A C 1
ATOM 785 O O . SER A 1 105 ? -1.396 5.778 5.323 1.00 97.50 105 SER A O 1
ATOM 787 N N . GLN A 1 106 ? -1.812 6.456 3.228 1.00 97.69 106 GLN A N 1
ATOM 788 C CA . GLN A 1 106 ? -2.926 7.331 3.597 1.00 97.69 106 GLN A CA 1
ATOM 789 C C . GLN A 1 106 ? -4.051 6.558 4.296 1.00 97.69 106 GLN A C 1
ATOM 791 O O . GLN A 1 106 ? -4.511 6.976 5.357 1.00 97.69 106 GLN A O 1
ATOM 796 N N . SER A 1 107 ? -4.464 5.412 3.746 1.00 98.00 107 SER A N 1
ATOM 797 C CA . SER A 1 107 ? -5.521 4.584 4.339 1.00 98.00 107 SER A CA 1
ATOM 798 C C . SER A 1 107 ? -5.120 4.035 5.712 1.00 98.00 107 SER A C 1
ATOM 800 O O . SER A 1 107 ? -5.937 4.011 6.631 1.00 98.00 107 SER A O 1
ATOM 802 N N . ALA A 1 108 ? -3.853 3.654 5.885 1.00 97.62 108 ALA A N 1
ATOM 803 C CA . ALA A 1 108 ? -3.309 3.211 7.162 1.00 97.62 108 ALA A CA 1
ATOM 804 C C . ALA A 1 108 ? -3.314 4.328 8.223 1.00 97.62 108 ALA A C 1
ATOM 806 O O . ALA A 1 108 ? -3.694 4.082 9.369 1.00 97.62 108 ALA A O 1
ATOM 807 N N . GLN A 1 109 ? -2.953 5.564 7.853 1.00 96.69 109 GLN A N 1
ATOM 808 C CA . GLN A 1 109 ? -3.039 6.710 8.768 1.00 96.69 109 GLN A CA 1
ATOM 809 C C . GLN A 1 109 ? -4.484 7.013 9.173 1.00 96.69 109 GLN A C 1
ATOM 811 O O . GLN A 1 109 ? -4.732 7.301 10.342 1.00 96.69 109 GLN A O 1
ATOM 816 N N . GLN A 1 110 ? -5.446 6.906 8.250 1.00 95.56 110 GLN A N 1
ATOM 817 C CA . GLN A 1 110 ? -6.863 7.075 8.587 1.00 95.56 110 GLN A CA 1
ATOM 818 C C . GLN A 1 110 ? -7.310 6.032 9.616 1.00 95.56 110 GLN A C 1
ATOM 820 O O . GLN A 1 110 ? -7.819 6.402 10.672 1.00 95.56 110 GLN A O 1
ATOM 825 N N . LEU A 1 111 ? -7.024 4.746 9.377 1.00 95.19 111 LEU A N 1
ATOM 826 C CA . LEU A 1 111 ? -7.339 3.678 10.331 1.00 95.19 111 LEU A CA 1
ATOM 827 C C . LEU A 1 111 ? -6.725 3.948 11.716 1.00 95.19 111 LEU A C 1
ATOM 829 O O . LEU A 1 111 ? -7.405 3.804 12.729 1.00 95.19 111 LEU A O 1
ATOM 833 N N . ARG A 1 112 ? -5.467 4.403 11.769 1.00 94.69 112 ARG A N 1
ATOM 834 C CA . ARG A 1 112 ? -4.789 4.780 13.019 1.00 94.69 112 ARG A CA 1
ATOM 835 C C . ARG A 1 112 ? -5.536 5.873 13.785 1.00 94.69 112 ARG A C 1
ATOM 837 O O . ARG A 1 112 ? -5.706 5.742 14.996 1.00 94.69 112 ARG A O 1
ATOM 844 N N . LEU A 1 113 ? -5.970 6.939 13.110 1.00 92.81 113 LEU A N 1
ATOM 845 C CA . LEU A 1 113 ? -6.688 8.046 13.751 1.00 92.81 113 LEU A CA 1
ATOM 846 C C . LEU A 1 113 ? -7.997 7.570 14.393 1.00 92.81 113 LEU A C 1
ATOM 848 O O . LEU A 1 113 ? -8.271 7.917 15.542 1.00 92.81 113 LEU A O 1
ATOM 852 N N . PHE A 1 114 ? -8.761 6.730 13.691 1.00 88.81 114 PHE A N 1
ATOM 853 C CA . PHE A 1 114 ? -10.021 6.190 14.208 1.00 88.81 114 PHE A CA 1
ATOM 854 C C . PHE A 1 114 ? -9.828 5.160 15.318 1.00 88.81 114 PHE A C 1
ATOM 856 O O . PHE A 1 114 ? -10.578 5.145 16.289 1.00 88.81 114 PHE A O 1
ATOM 863 N N . VAL A 1 115 ? -8.795 4.327 15.225 1.00 88.19 115 VAL A N 1
ATOM 864 C CA . VAL A 1 115 ? -8.426 3.421 16.316 1.00 88.19 115 VAL A CA 1
ATOM 865 C C . VAL A 1 115 ? -8.060 4.208 17.576 1.00 88.19 115 VAL A C 1
ATOM 867 O O . VAL A 1 115 ? -8.524 3.877 18.667 1.00 88.19 115 VAL A O 1
ATOM 870 N N . ASN A 1 116 ? -7.269 5.273 17.448 1.00 88.44 116 ASN A N 1
ATOM 871 C CA . ASN A 1 116 ? -6.870 6.080 18.597 1.00 88.44 116 ASN A CA 1
ATOM 872 C C . ASN A 1 116 ? -8.060 6.832 19.213 1.00 88.44 116 ASN A C 1
ATOM 874 O O . ASN A 1 116 ? -8.164 6.889 20.438 1.00 88.44 116 ASN A O 1
ATOM 878 N N . SER A 1 117 ? -8.988 7.348 18.400 1.00 84.31 117 SER A N 1
ATOM 879 C CA . SER A 1 117 ? -10.207 7.985 18.916 1.00 84.31 117 SER A CA 1
ATOM 880 C C . SER A 1 117 ? -11.146 6.982 19.598 1.00 84.31 117 SER A C 1
ATOM 882 O O . SER A 1 117 ? -11.675 7.274 20.669 1.00 84.31 117 SER A O 1
ATOM 884 N N . ALA A 1 118 ? -11.285 5.771 19.049 1.00 80.38 118 ALA A N 1
ATOM 885 C CA . ALA A 1 118 ? -12.053 4.684 19.652 1.00 80.38 118 ALA A CA 1
ATOM 886 C C . ALA A 1 118 ? -11.518 4.297 21.040 1.00 80.38 118 ALA A C 1
ATOM 888 O O . ALA A 1 118 ? -12.292 4.102 21.978 1.00 80.38 118 ALA A O 1
ATOM 889 N N . LEU A 1 119 ? -10.194 4.209 21.189 1.00 76.50 119 LEU A N 1
ATOM 890 C CA . LEU A 1 119 ? -9.549 3.866 22.457 1.00 76.50 119 LEU A CA 1
ATOM 891 C C . LEU A 1 119 ? -9.621 4.997 23.491 1.00 76.50 119 LEU A C 1
ATOM 893 O O . LEU A 1 119 ? -9.742 4.702 24.674 1.00 76.50 119 LEU A O 1
ATOM 897 N N . ALA A 1 120 ? -9.589 6.261 23.058 1.00 75.75 120 ALA A N 1
ATOM 898 C CA . ALA A 1 120 ? -9.719 7.425 23.939 1.00 75.75 120 ALA A CA 1
ATOM 899 C C . ALA A 1 120 ? -11.144 7.636 24.484 1.00 75.75 120 ALA A C 1
ATOM 901 O O . ALA A 1 120 ? -11.328 8.392 25.431 1.00 75.75 120 ALA A O 1
ATOM 902 N N . SER A 1 121 ? -12.147 6.989 23.883 1.00 61.91 121 SER A N 1
ATOM 903 C CA . SER A 1 121 ? -13.554 7.054 24.310 1.00 61.91 121 SER A CA 1
ATOM 904 C C . SER A 1 121 ? -13.952 5.994 25.353 1.00 61.91 121 SER A C 1
ATOM 906 O O . SER A 1 121 ? -15.136 5.859 25.661 1.00 61.91 121 SER A O 1
ATOM 908 N N . ARG A 1 122 ? -12.976 5.225 25.858 1.00 54.56 122 ARG A N 1
ATOM 909 C CA . ARG A 1 122 ? -13.131 4.275 26.971 1.00 54.56 122 ARG A CA 1
ATOM 910 C C . ARG A 1 122 ? -12.979 4.978 28.312 1.00 54.56 122 ARG A C 1
ATOM 912 O O . ARG A 1 122 ? -13.720 4.579 29.234 1.00 54.56 122 ARG A O 1
#

Radius of gyration: 15.48 Å; chains: 1; bounding box: 39×16×46 Å

InterPro domains:
  IPR021901 CAS family, C-terminal [PF12026] (1-113)
  IPR037362 CAS family [PTHR10654] (1-118)

=== Feature glossary ===
Legend for the data blocks above and below:

— What the protein is —

The amino-acid sequence is the protein's primary structure: the linear order of residues from the N-terminus to the C-terminus, written in one-letter code. Everything else here — the 3D coordinates, the secondary structure, the domain annotations — is ultimately a consequence of this string.

Functional annotations link the protein to curated databases. InterPro entries identify conserved domains and families by matching the sequence against member-database signatures (Pfam, PROSITE, CDD, …). Gene Ontology (GO) terms describe molecular function, biological process, and cellular component in a controlled vocabulary. CATH places the structure in a hierarchical fold classification (Class/Architecture/Topology/Homologous-superfamily). The organism is the source species.

— Where its atoms are —

Atomic coordinates in PDBx/mmCIF format — the same representation the Protein Data Bank distributes. Each line of the _atom_site loop places one backbone atom in Cartesian space (units: ångströms, origin: arbitrary).

The six renders are orthographic views along the three Cartesian axes in both directions. Representation (cartoon, sticks, or surface) and color scheme (sequence-rainbow or by-chain) vary across proteins so the training set covers all the common visualization conventions.

— Local backbone conformation —

Eight-state secondary structure (DSSP): H is the canonical α-helix, G the tighter 3₁₀-helix, I the wider π-helix; E/B are β-structure, T and S are turns and bends, and '-' is everything else. DSSP derives these from the pattern of main-chain N–H···O=C hydrogen bonds, not from the sequence.

Three-state secondary structure (P-SEA) collapses the eight DSSP classes into helix (a), strand (b), and coil (c). P-SEA assigns these from Cα geometry alone — distances and angles — without requiring backbone oxygens, so it works on any Cα trace.

φ (phi) and ψ (psi) are the two rotatable backbone dihedrals per residue: φ is the C(i-1)–N–Cα–C torsion, ψ is the N–Cα–C–N(i+1) torsion, both in degrees on (−180°, 180°]. α-helical residues cluster near (−60°, −45°); β-strand residues near (−120°, +130°). A Ramachandran plot is simply a scatter of (φ, ψ) for every residue.

— Global shape and packing —

The geometric summary reports three shape descriptors. Rg (radius of gyration) measures how spread out the Cα atoms are about their centre of mass; compact globular proteins have small Rg, elongated or unfolded ones large. Cα contacts (<8 Å, |i−j|>4) count long-range residue pairs in spatial proximity — high for tightly packed folds, near zero for rods or random coil. The bounding-box extents give the protein's footprint along x, y, z in Å.

SASA measures how much of the protein is reachable by solvent. It is computed by rolling a water-sized probe over the atomic surface and summing the exposed area (Å²). Per-residue SASA distinguishes core (buried, low SASA) from surface (exposed, high SASA) residues; total SASA is a whole-molecule size measure.

Plot images: a contact map (which residues are close in 3D, as an N×N binary image), a Ramachandran scatter (backbone torsion angles, revealing secondary-structure composition at a glance), and — for AlphaFold structures — a PAE heatmap (pairwise prediction confidence).

— Structural neighborhood —

A 3Di character summarizes, for each residue, the relative orientation of the Cα frame of its nearest spatial neighbor. Because it encodes fold topology rather than chemistry, 3Di alignments detect remote structural similarity that sequence alignment misses.

The Foldseek neighbor list gives the closest experimentally determined structures in the PDB, ranked by structural alignment. TM-score near 1 means near-identical fold; near 0.3 means only rough topology match. This is how one finds what a novel AlphaFold prediction most resembles in the solved-structure universe.

— Confidence and disorder —

For AlphaFold models, the B-factor field carries pLDDT — the model's own estimate of local accuracy on a 0–100 scale. Regions with pLDDT<50 should be treated as essentially unmodeled; they often correspond to intrinsically disordered segments.

Crystallographic B-factors measure how much each atom's electron density is smeared out, in Å². They rise in mobile loops and surface residues and fall in the buried interior. In AlphaFold models this column is repurposed to hold pLDDT instead.

Predicted Aligned Error (PAE) is an AlphaFold confidence matrix: entry (i, j) is the expected error in the position of residue j, in ångströms, when the prediction is superimposed on the true structure at residue i. Low PAE within a block of residues means that block is internally rigi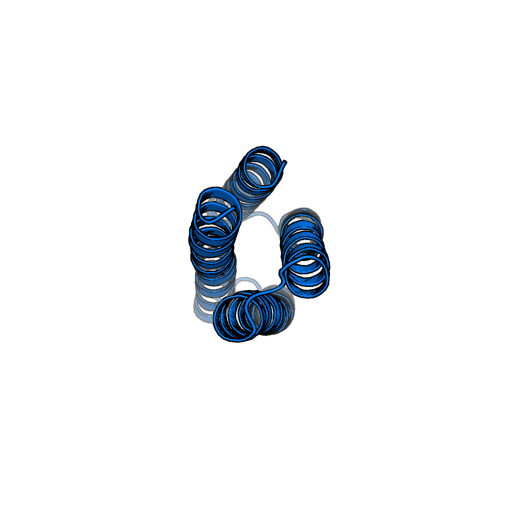d and well-predicted; high PAE between two blocks means their relative placement is uncertain even if each block individually is confident.